Protein AF-A0A965S6G7-F1 (afdb_monomer)

Radius of gyration: 14.15 Å; Cα contacts (8 Å, |Δi|>4): 104; chains: 1; bounding box: 32×25×42 Å

Structure (mmCIF, N/CA/C/O backbone):
data_AF-A0A965S6G7-F1
#
_entry.id   AF-A0A965S6G7-F1
#
loop_
_atom_site.group_PDB
_atom_site.id
_atom_site.type_symbol
_atom_site.label_atom_id
_atom_site.label_alt_id
_atom_site.label_comp_id
_atom_site.label_asym_id
_atom_site.label_entity_id
_atom_site.label_seq_id
_atom_site.pdbx_PDB_ins_code
_atom_site.Cartn_x
_atom_site.Cartn_y
_atom_site.Cartn_z
_atom_site.occupancy
_atom_site.B_iso_or_equ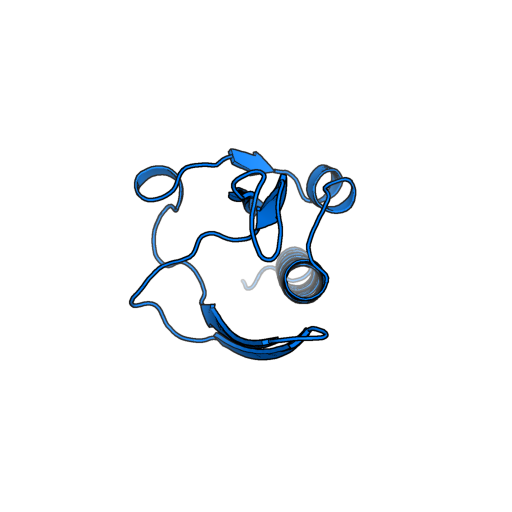iv
_atom_site.auth_seq_id
_atom_site.auth_comp_id
_atom_site.auth_asym_id
_atom_site.auth_atom_id
_atom_site.pdbx_PDB_model_num
ATOM 1 N N . VAL A 1 1 ? 4.492 8.775 -7.531 1.00 91.88 1 VAL A N 1
ATOM 2 C CA . VAL A 1 1 ? 3.725 7.600 -7.040 1.00 91.88 1 VAL A CA 1
ATOM 3 C C . VAL A 1 1 ? 2.293 8.025 -6.733 1.00 91.88 1 VAL A C 1
ATOM 5 O O . VAL A 1 1 ? 2.128 9.027 -6.052 1.00 91.88 1 VAL A O 1
ATOM 8 N N . TRP A 1 2 ? 1.273 7.319 -7.235 1.00 94.06 2 TRP A N 1
ATOM 9 C CA . TRP A 1 2 ? -0.132 7.594 -6.891 1.00 94.06 2 TRP A CA 1
ATOM 10 C C . TRP A 1 2 ? -0.496 6.909 -5.574 1.00 94.06 2 TRP A C 1
ATOM 12 O O . TRP A 1 2 ? -0.278 5.704 -5.434 1.00 94.06 2 TRP A O 1
ATOM 22 N N . LEU A 1 3 ? -1.037 7.664 -4.617 1.00 96.00 3 LEU A N 1
ATOM 23 C CA . LEU A 1 3 ? -1.481 7.137 -3.327 1.00 96.00 3 LEU A CA 1
ATOM 24 C C . LEU A 1 3 ? -2.851 7.708 -2.957 1.00 96.00 3 LEU A C 1
ATOM 26 O O . LEU A 1 3 ? -3.178 8.855 -3.268 1.00 96.00 3 LEU A O 1
ATOM 30 N N . GLN A 1 4 ? -3.620 6.903 -2.231 1.00 95.38 4 GLN A N 1
ATOM 31 C CA . GLN A 1 4 ? -4.923 7.257 -1.681 1.00 95.38 4 GLN A CA 1
ATOM 32 C C . GLN A 1 4 ? -4.870 7.271 -0.154 1.00 95.38 4 GLN A C 1
ATOM 34 O O . GLN A 1 4 ? -4.243 6.404 0.462 1.00 95.38 4 GLN A O 1
ATOM 39 N N . GLN A 1 5 ? -5.540 8.237 0.472 1.00 95.44 5 GLN A N 1
ATOM 40 C CA . GLN A 1 5 ? -5.701 8.229 1.920 1.00 95.44 5 GLN A CA 1
ATOM 41 C C . GLN A 1 5 ? -6.858 7.304 2.294 1.00 95.44 5 GLN A C 1
ATOM 43 O O . GLN A 1 5 ? -7.961 7.416 1.760 1.00 95.44 5 GLN A O 1
ATOM 48 N N . ARG A 1 6 ? -6.608 6.372 3.214 1.00 95.00 6 ARG A N 1
ATOM 49 C CA . ARG A 1 6 ? -7.645 5.483 3.741 1.00 95.00 6 ARG A CA 1
ATOM 50 C C . ARG A 1 6 ? -8.617 6.261 4.639 1.00 95.00 6 ARG A C 1
ATOM 52 O O . ARG A 1 6 ? -8.203 7.240 5.266 1.00 95.00 6 ARG A O 1
ATOM 59 N N . PRO A 1 7 ? -9.879 5.804 4.772 1.00 93.69 7 PRO A N 1
ATOM 60 C CA . PRO A 1 7 ? -10.811 6.337 5.767 1.00 93.69 7 PRO A CA 1
ATOM 61 C C . PRO A 1 7 ? -10.180 6.391 7.160 1.00 93.69 7 PRO A C 1
ATOM 63 O O . PRO A 1 7 ? -9.278 5.612 7.455 1.00 93.69 7 PRO A O 1
ATOM 66 N N . GLN A 1 8 ? -10.658 7.276 8.038 1.00 93.12 8 GLN A N 1
ATOM 67 C CA . GLN A 1 8 ? -10.091 7.417 9.389 1.00 93.12 8 GLN A CA 1
ATOM 68 C C . GLN A 1 8 ? -10.240 6.154 10.254 1.00 93.12 8 GLN A C 1
ATOM 70 O O . GLN A 1 8 ? -9.478 5.965 11.197 1.00 93.12 8 GLN A O 1
ATOM 75 N N . SER A 1 9 ? -11.186 5.272 9.931 1.00 92.75 9 SER A N 1
ATOM 76 C CA . SER A 1 9 ? -11.406 4.007 10.628 1.00 92.75 9 SER A CA 1
ATOM 77 C C . SER A 1 9 ? -10.886 2.803 9.830 1.00 92.75 9 SER A C 1
ATOM 79 O O . SER A 1 9 ? -10.798 2.819 8.602 1.00 92.75 9 SER A O 1
ATOM 81 N N . GLY A 1 10 ? -10.558 1.720 10.541 1.00 89.19 10 GLY A N 1
ATOM 82 C CA . GLY A 1 10 ? -10.152 0.442 9.953 1.00 89.19 10 GLY A CA 1
ATOM 83 C C . GLY A 1 10 ? -8.652 0.155 10.042 1.00 89.19 10 GLY A C 1
ATOM 84 O O . GLY A 1 10 ? -7.911 0.810 10.768 1.00 89.19 10 GLY A O 1
ATOM 85 N N . VAL A 1 11 ? -8.214 -0.876 9.311 1.00 85.25 11 VAL A N 1
ATOM 86 C CA . VAL A 1 11 ? -6.897 -1.521 9.486 1.00 85.25 11 VAL A CA 1
ATOM 87 C C . VAL A 1 11 ? -5.703 -0.588 9.239 1.00 85.25 11 VAL A C 1
ATOM 89 O O . VAL A 1 11 ? -4.647 -0.834 9.802 1.00 85.25 11 VAL A O 1
ATOM 92 N N . TRP A 1 12 ? -5.877 0.521 8.519 1.00 93.12 12 TRP A N 1
ATOM 93 C CA . TRP A 1 12 ? -4.853 1.552 8.298 1.00 93.12 12 TRP A CA 1
ATOM 94 C C . TRP A 1 12 ? -5.471 2.954 8.317 1.00 93.12 12 TRP A C 1
ATOM 96 O O . TRP A 1 12 ? -5.259 3.749 7.403 1.00 93.12 12 TRP A O 1
ATOM 106 N N . GLY A 1 13 ? -6.296 3.219 9.333 1.00 94.38 13 GLY A N 1
ATOM 107 C CA . GLY A 1 13 ? -7.066 4.454 9.459 1.00 94.38 13 GLY A CA 1
ATOM 108 C C . GLY A 1 13 ? -6.228 5.721 9.24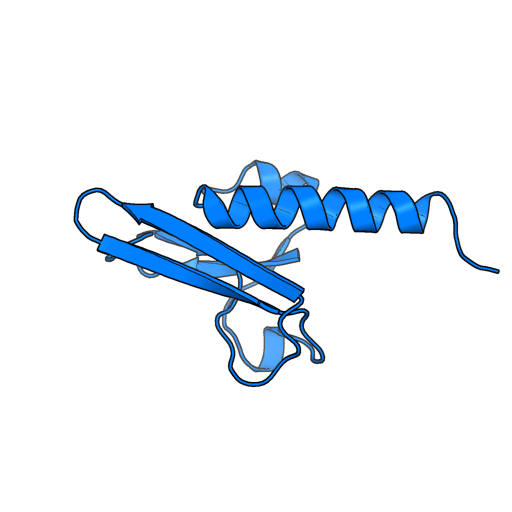6 1.00 94.38 13 GLY A C 1
ATOM 109 O O . GLY A 1 13 ? -5.253 5.939 9.959 1.00 94.38 13 GLY A O 1
ATOM 110 N N . GLY A 1 14 ? -6.582 6.538 8.249 1.00 94.75 14 GLY A N 1
ATOM 111 C CA . GLY A 1 14 ? -5.907 7.806 7.938 1.0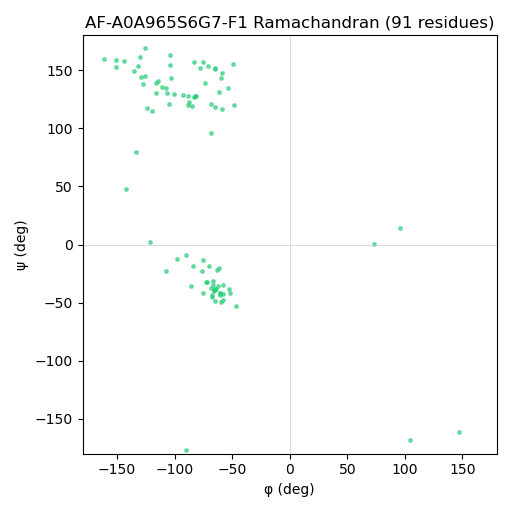0 94.75 14 GLY A CA 1
ATOM 112 C C . GLY A 1 14 ? -4.523 7.702 7.280 1.00 94.75 14 GLY A C 1
ATOM 113 O O . GLY A 1 14 ? -3.927 8.739 6.979 1.00 94.75 14 GLY A O 1
ATOM 114 N N . LEU A 1 15 ? -4.013 6.492 7.027 1.00 96.62 15 LEU A N 1
ATOM 115 C CA . LEU A 1 15 ? -2.726 6.277 6.360 1.00 96.62 15 LEU A CA 1
ATOM 116 C C . LEU A 1 15 ? -2.854 6.340 4.831 1.00 96.62 15 LEU A C 1
ATOM 118 O O . LEU A 1 15 ? -3.919 6.089 4.261 1.00 96.62 15 LEU A O 1
ATOM 122 N N . TRP A 1 16 ? -1.739 6.624 4.161 1.00 97.25 16 TRP A N 1
ATOM 123 C CA . TRP A 1 16 ? -1.636 6.633 2.703 1.00 97.25 16 TRP A CA 1
ATOM 124 C C . TRP A 1 16 ? -1.269 5.244 2.178 1.00 97.25 16 TRP A C 1
ATOM 126 O O . TRP A 1 16 ? -0.313 4.618 2.637 1.00 97.25 16 TRP A O 1
ATOM 136 N N . CYS A 1 17 ? -2.053 4.750 1.223 1.00 95.56 17 CYS A N 1
ATOM 137 C CA . CYS A 1 17 ? -1.929 3.414 0.647 1.00 95.56 17 CYS A CA 1
ATOM 138 C C . CYS A 1 17 ? -1.925 3.470 -0.882 1.00 95.56 17 CYS A C 1
ATOM 140 O O . CYS A 1 17 ? -2.381 4.441 -1.485 1.00 95.56 17 CYS A O 1
ATOM 142 N N . LEU A 1 18 ? -1.446 2.396 -1.508 1.00 94.50 18 LEU A N 1
ATOM 143 C CA . LEU A 1 18 ? -1.659 2.174 -2.937 1.00 94.50 18 LEU A CA 1
ATOM 144 C C . LEU A 1 18 ? -3.163 1.978 -3.229 1.00 94.50 18 LEU A C 1
ATOM 146 O O . LEU A 1 18 ? -3.906 1.540 -2.338 1.00 94.50 18 LEU A O 1
ATOM 150 N N . PRO A 1 19 ? -3.630 2.318 -4.445 1.00 92.31 19 PRO A N 1
ATOM 151 C CA . PRO A 1 19 ? -4.982 1.986 -4.876 1.00 92.31 19 PRO A CA 1
ATOM 152 C C . PRO A 1 19 ? -5.212 0.470 -4.860 1.00 92.31 19 PRO A C 1
ATOM 154 O O . PRO A 1 19 ? -4.312 -0.311 -5.169 1.00 92.31 19 PRO A O 1
ATOM 157 N N . GLU A 1 20 ? -6.424 0.064 -4.488 1.00 89.25 20 GLU A N 1
ATOM 158 C CA . GLU A 1 20 ? -6.884 -1.320 -4.619 1.00 89.25 20 GLU A CA 1
ATOM 159 C C . GLU A 1 20 ? -7.604 -1.448 -5.962 1.00 89.25 20 GLU A C 1
ATOM 161 O O . GLU A 1 20 ? -8.500 -0.657 -6.247 1.00 89.25 20 GLU A O 1
ATOM 166 N N . GLY A 1 21 ? -7.231 -2.432 -6.777 1.00 81.88 21 GLY A N 1
ATOM 167 C CA . GLY A 1 21 ? -7.825 -2.655 -8.093 1.00 81.88 21 GLY A CA 1
ATOM 168 C C . GLY A 1 21 ? -7.936 -4.141 -8.410 1.00 81.88 21 GLY A C 1
ATOM 169 O O . GLY A 1 21 ? -7.221 -4.966 -7.840 1.00 81.88 21 GLY A O 1
ATOM 170 N N . ALA A 1 22 ? -8.840 -4.484 -9.324 1.00 69.00 22 ALA A N 1
ATOM 171 C CA . ALA A 1 22 ? -8.988 -5.838 -9.844 1.00 69.00 22 ALA A CA 1
ATOM 172 C C . ALA A 1 22 ? -8.369 -5.936 -11.249 1.00 69.00 22 ALA A C 1
ATOM 174 O O . ALA A 1 22 ? -8.486 -5.010 -12.043 1.00 69.00 22 ALA A O 1
ATOM 175 N N . GLY A 1 23 ? -7.745 -7.075 -11.577 1.00 67.75 23 GLY A N 1
ATOM 176 C CA . GLY A 1 23 ? -7.517 -7.460 -12.981 1.00 67.75 23 GLY A CA 1
ATOM 177 C C . GLY A 1 23 ? -6.164 -7.133 -13.637 1.00 67.75 23 GLY A C 1
ATOM 178 O O . GLY A 1 23 ? -6.059 -7.240 -14.852 1.00 67.75 23 GLY A O 1
ATOM 179 N N . GLY A 1 24 ? -5.117 -6.780 -12.890 1.00 77.00 24 GLY A N 1
ATOM 180 C CA . GLY A 1 24 ? -3.744 -6.667 -13.424 1.00 77.00 24 GLY A CA 1
ATOM 181 C C . GLY A 1 24 ? -2.892 -7.953 -13.343 1.00 77.00 24 GLY A C 1
ATOM 182 O O . GLY A 1 24 ? -3.318 -8.997 -12.847 1.00 77.00 24 GLY A O 1
ATOM 183 N N . ILE A 1 25 ? -1.627 -7.858 -13.760 1.00 86.50 25 ILE A N 1
ATOM 184 C CA . ILE A 1 25 ? -0.637 -8.933 -13.579 1.00 86.50 25 ILE A CA 1
ATOM 185 C C . ILE A 1 25 ? -0.016 -8.813 -12.184 1.00 86.50 25 ILE A C 1
ATOM 187 O O . ILE A 1 25 ? 0.642 -7.813 -11.871 1.00 86.50 25 ILE A O 1
ATOM 191 N N . VAL A 1 26 ? -0.187 -9.848 -11.359 1.00 90.12 26 VAL A N 1
ATOM 192 C CA . VAL A 1 26 ? 0.446 -9.937 -10.036 1.00 90.12 26 VAL A CA 1
ATOM 193 C C . VAL A 1 26 ? 1.963 -10.013 -10.205 1.00 90.12 26 VAL A C 1
ATOM 195 O O . VAL A 1 26 ? 2.487 -10.933 -10.823 1.00 90.12 26 VAL A O 1
ATOM 198 N N . GLN A 1 27 ? 2.667 -9.024 -9.661 1.00 90.50 27 GLN A N 1
ATOM 199 C CA . GLN A 1 27 ? 4.130 -8.962 -9.641 1.00 90.50 27 GLN A CA 1
ATOM 200 C C . GLN A 1 27 ? 4.707 -9.723 -8.449 1.00 90.50 27 GLN A C 1
ATOM 202 O O . GLN A 1 27 ? 5.772 -10.322 -8.543 1.00 90.50 27 GLN A O 1
ATOM 207 N N . ARG A 1 28 ? 4.011 -9.679 -7.309 1.00 91.62 28 ARG A N 1
ATOM 208 C CA . ARG A 1 28 ? 4.390 -10.385 -6.082 1.00 91.62 28 ARG A CA 1
ATOM 209 C C . ARG A 1 28 ? 3.205 -10.506 -5.145 1.00 91.62 28 ARG A C 1
ATOM 211 O O . ARG A 1 28 ? 2.285 -9.693 -5.183 1.00 91.62 28 ARG A O 1
ATOM 218 N N . THR A 1 29 ? 3.295 -11.455 -4.233 1.00 93.69 29 THR A N 1
ATOM 219 C CA . THR A 1 29 ? 2.393 -11.578 -3.091 1.00 93.69 29 THR A CA 1
ATOM 220 C C . THR A 1 29 ? 3.187 -11.396 -1.810 1.00 93.69 29 THR A C 1
ATOM 222 O O . THR A 1 29 ? 4.300 -11.906 -1.690 1.00 93.69 29 THR A O 1
ATOM 225 N N . LEU A 1 30 ? 2.631 -10.680 -0.840 1.00 94.12 30 LEU A N 1
ATOM 226 C CA . LEU A 1 30 ? 3.187 -10.608 0.505 1.00 94.12 30 LEU A CA 1
ATOM 227 C C . LEU A 1 30 ? 2.097 -10.854 1.537 1.00 94.12 30 LEU A C 1
ATOM 229 O O . LEU A 1 30 ? 0.917 -10.581 1.317 1.00 94.12 30 LEU A O 1
ATOM 233 N N . ARG A 1 31 ? 2.526 -11.340 2.693 1.00 94.25 31 ARG A N 1
ATOM 234 C CA . ARG A 1 31 ? 1.665 -11.540 3.844 1.00 94.25 31 ARG A CA 1
ATOM 235 C C . ARG A 1 31 ? 2.039 -10.548 4.931 1.00 94.25 31 ARG A C 1
ATOM 237 O O . ARG A 1 31 ? 3.217 -10.354 5.220 1.00 94.25 31 ARG A O 1
ATOM 244 N N . HIS A 1 32 ? 1.031 -9.942 5.541 1.00 93.00 32 HIS A N 1
ATOM 245 C CA . HIS A 1 32 ? 1.204 -9.071 6.690 1.00 93.00 32 HIS A CA 1
ATOM 246 C C . HIS A 1 32 ? 0.352 -9.579 7.851 1.00 93.00 32 HIS A C 1
ATOM 248 O O . HIS A 1 32 ? -0.875 -9.650 7.762 1.00 93.00 32 HIS A O 1
ATOM 254 N N . ASP A 1 33 ? 1.020 -9.962 8.934 1.00 93.75 33 ASP A N 1
ATOM 255 C CA . ASP A 1 33 ? 0.381 -10.396 10.167 1.00 93.75 33 ASP A CA 1
ATOM 256 C C . ASP A 1 33 ? 0.120 -9.177 11.065 1.00 93.75 33 ASP A C 1
ATOM 258 O O . ASP A 1 33 ? 1.038 -8.455 11.453 1.00 93.75 33 ASP A O 1
ATOM 262 N N . LEU A 1 34 ? -1.153 -8.951 11.378 1.00 90.38 34 LEU A N 1
ATOM 263 C CA . LEU A 1 34 ? -1.625 -8.006 12.385 1.00 90.38 34 LEU A CA 1
ATOM 264 C C . LEU A 1 34 ? -2.050 -8.797 13.623 1.00 90.38 34 LEU A C 1
ATOM 266 O O . LEU 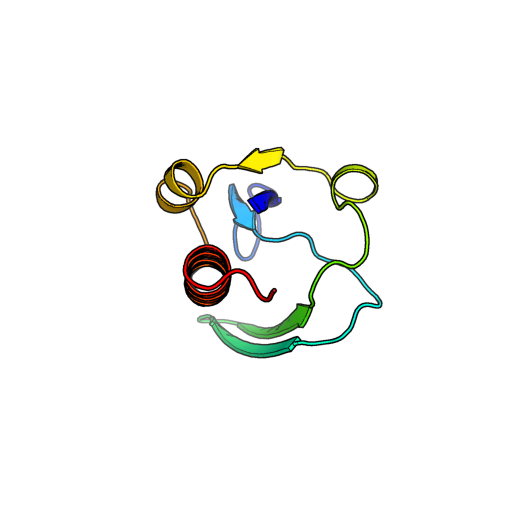A 1 34 ? -2.341 -9.989 13.538 1.00 90.38 34 LEU A O 1
ATOM 270 N N . THR A 1 35 ? -2.182 -8.127 14.767 1.00 90.56 35 THR A N 1
ATOM 271 C CA . THR A 1 35 ? -2.520 -8.785 16.042 1.00 90.56 35 THR A CA 1
ATOM 272 C C . THR A 1 35 ? -3.772 -9.662 15.965 1.00 90.56 35 THR A C 1
ATOM 274 O O . THR A 1 35 ? -3.806 -10.740 16.544 1.00 90.56 35 THR A O 1
ATOM 277 N N . HIS A 1 36 ? -4.793 -9.220 15.228 1.00 90.94 36 HIS A N 1
ATOM 278 C CA . HIS A 1 36 ? -6.096 -9.893 15.172 1.00 90.94 36 HIS A CA 1
ATOM 279 C C . HIS A 1 36 ? -6.503 -10.318 13.759 1.00 90.94 36 HIS A C 1
ATOM 281 O O . HIS A 1 36 ? -7.624 -10.778 13.555 1.00 90.94 36 HIS A O 1
ATOM 287 N N . ARG A 1 37 ? -5.648 -10.095 12.755 1.00 91.62 37 ARG A N 1
ATOM 288 C CA . ARG A 1 37 ? -5.965 -10.348 11.345 1.00 91.62 37 ARG A CA 1
ATOM 289 C C . ARG A 1 37 ? -4.707 -10.693 10.571 1.00 91.62 37 ARG A C 1
ATOM 291 O O . ARG A 1 37 ? -3.624 -10.215 10.877 1.00 91.62 37 ARG A O 1
ATOM 298 N N . ARG A 1 38 ? -4.874 -11.460 9.506 1.00 93.94 38 ARG A N 1
ATOM 299 C CA . ARG A 1 38 ? -3.827 -11.726 8.528 1.00 93.94 38 ARG A CA 1
ATOM 300 C C . ARG A 1 38 ? -4.262 -11.160 7.194 1.00 93.94 38 ARG A C 1
ATOM 302 O O . ARG A 1 38 ? -5.386 -11.408 6.772 1.00 93.94 38 ARG A O 1
ATOM 309 N N . LEU A 1 39 ? -3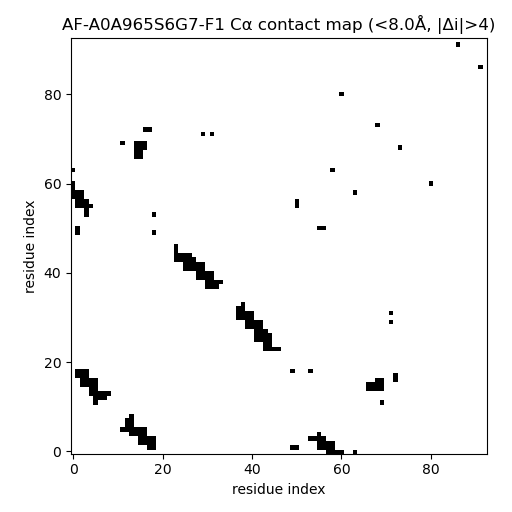.382 -10.394 6.564 1.00 93.69 39 LEU A N 1
ATOM 310 C CA . LEU A 1 39 ? -3.602 -9.863 5.228 1.00 93.69 39 LEU A CA 1
ATOM 311 C C . LEU A 1 39 ? -2.718 -10.608 4.242 1.00 93.69 39 LEU A C 1
ATOM 313 O O . LEU A 1 39 ? -1.507 -10.713 4.445 1.00 93.69 39 LEU A O 1
ATOM 317 N N . GLU A 1 40 ? -3.327 -11.073 3.163 1.00 94.19 40 GLU A N 1
ATOM 318 C CA . GLU A 1 40 ? -2.632 -11.520 1.963 1.00 94.19 40 GLU A CA 1
ATOM 319 C C . GLU A 1 40 ? -2.805 -10.434 0.908 1.00 94.19 40 GLU A C 1
ATOM 321 O O . GLU A 1 40 ? -3.923 -10.034 0.591 1.00 94.19 40 GLU A O 1
ATOM 326 N N . ILE A 1 41 ? -1.690 -9.894 0.426 1.00 93.12 41 ILE A N 1
ATOM 327 C CA . ILE A 1 41 ? -1.673 -8.733 -0.459 1.00 93.12 41 ILE A CA 1
ATOM 328 C C . ILE A 1 41 ? -1.005 -9.155 -1.759 1.00 93.12 41 ILE A C 1
ATOM 330 O O . ILE A 1 41 ? 0.190 -9.464 -1.785 1.00 93.12 41 ILE A O 1
ATOM 334 N N . ALA A 1 42 ? -1.775 -9.138 -2.842 1.00 93.69 42 ALA A N 1
ATOM 335 C CA . ALA A 1 42 ? -1.257 -9.247 -4.195 1.00 93.69 42 ALA A CA 1
ATOM 336 C C . ALA A 1 42 ? -0.897 -7.848 -4.708 1.00 93.69 42 ALA A C 1
ATOM 338 O O . ALA A 1 42 ? -1.730 -6.947 -4.732 1.00 93.69 42 ALA A O 1
ATOM 339 N N . VAL A 1 43 ? 0.359 -7.661 -5.104 1.00 93.06 43 VAL A N 1
ATOM 340 C CA . VAL A 1 43 ? 0.860 -6.402 -5.659 1.00 93.06 43 VAL A CA 1
ATOM 341 C C . VAL A 1 43 ? 0.914 -6.534 -7.161 1.00 93.06 43 VAL A C 1
ATOM 343 O O . VAL A 1 43 ? 1.473 -7.492 -7.695 1.00 93.06 43 VAL A O 1
ATOM 346 N N . MET A 1 44 ? 0.343 -5.554 -7.839 1.00 91.06 44 MET A N 1
ATOM 347 C CA . MET A 1 44 ? 0.119 -5.577 -9.275 1.00 91.06 44 MET A CA 1
ATOM 348 C C . MET A 1 44 ? 0.665 -4.276 -9.852 1.00 91.06 44 MET A C 1
ATOM 350 O O . MET A 1 44 ? 0.593 -3.227 -9.210 1.00 91.06 44 MET A O 1
ATOM 354 N N . ARG A 1 45 ? 1.243 -4.335 -11.054 1.00 86.31 45 ARG A N 1
ATOM 355 C CA . ARG A 1 45 ? 1.641 -3.116 -11.765 1.00 86.31 45 ARG A CA 1
ATOM 356 C C . ARG A 1 45 ? 0.407 -2.557 -12.465 1.00 86.31 45 ARG A C 1
ATOM 358 O O . ARG A 1 45 ? -0.248 -3.290 -13.201 1.00 86.31 45 ARG A O 1
ATOM 365 N N . ALA A 1 46 ? 0.112 -1.279 -12.237 1.00 83.25 46 ALA A N 1
ATOM 366 C CA . ALA A 1 46 ? -0.964 -0.597 -12.943 1.00 83.25 46 ALA A CA 1
ATOM 367 C C . ALA A 1 46 ? -0.672 -0.577 -14.452 1.00 83.25 46 ALA A C 1
ATOM 369 O O . ALA A 1 46 ? 0.443 -0.253 -14.866 1.00 83.25 46 ALA A O 1
ATOM 370 N N . SER A 1 47 ? -1.668 -0.955 -15.252 1.00 81.06 47 SER A N 1
ATOM 371 C CA . SER A 1 47 ? -1.636 -0.890 -16.719 1.00 81.06 47 SER A CA 1
ATOM 372 C C . SER A 1 47 ? -2.339 0.349 -17.278 1.00 81.06 47 SER A C 1
ATOM 374 O O . SER A 1 47 ? -2.198 0.636 -18.463 1.00 81.06 47 SER A O 1
ATOM 376 N N . SER A 1 48 ? -3.092 1.065 -16.440 1.00 82.81 48 SER A N 1
ATOM 377 C CA . SER A 1 48 ? -3.847 2.279 -16.756 1.00 82.81 48 SER A CA 1
ATOM 378 C C . SER A 1 48 ? -3.466 3.422 -15.810 1.00 82.81 48 SER A C 1
ATOM 380 O O . SER A 1 48 ? -2.764 3.224 -14.812 1.00 82.81 48 SER A O 1
ATOM 382 N N . ASP A 1 49 ? -3.920 4.630 -16.145 1.00 84.69 49 ASP A N 1
ATOM 383 C CA . ASP A 1 49 ? -3.815 5.778 -15.253 1.00 84.69 49 ASP A CA 1
ATOM 384 C C . ASP A 1 49 ? -4.740 5.597 -14.028 1.00 84.69 49 ASP A C 1
ATOM 386 O O . ASP A 1 49 ? -5.955 5.477 -14.191 1.00 84.69 49 ASP A O 1
ATOM 390 N N . PRO A 1 50 ? -4.197 5.593 -12.797 1.00 84.56 50 PRO A N 1
ATOM 391 C CA . PRO A 1 50 ? -4.981 5.321 -11.597 1.00 84.56 50 PRO A CA 1
ATOM 392 C C . PRO A 1 50 ? -5.879 6.490 -11.166 1.00 84.56 50 PRO A C 1
ATOM 394 O O . PRO A 1 50 ? -6.736 6.287 -10.308 1.00 84.56 50 PRO A O 1
ATOM 397 N N . SER A 1 51 ? -5.701 7.701 -11.710 1.00 85.38 51 SER A N 1
ATOM 398 C CA . SER A 1 51 ? -6.455 8.888 -11.277 1.00 85.38 51 SER A CA 1
ATOM 399 C C . SER A 1 51 ? -7.892 8.914 -11.794 1.00 85.38 51 SER A C 1
ATOM 401 O O . SER A 1 51 ? -8.754 9.540 -11.181 1.00 85.38 51 SER A O 1
ATOM 403 N N . ALA A 1 52 ? -8.162 8.200 -12.890 1.00 81.62 52 ALA A N 1
ATOM 404 C CA . ALA A 1 52 ? -9.505 8.065 -13.443 1.00 81.62 52 ALA A CA 1
ATOM 405 C C . ALA A 1 52 ? -10.406 7.146 -12.598 1.00 81.62 52 ALA A C 1
ATOM 407 O O . ALA A 1 52 ? -11.616 7.351 -12.538 1.00 81.62 52 ALA A O 1
ATOM 408 N N . GLU A 1 53 ? -9.819 6.133 -11.954 1.00 79.31 53 GLU A N 1
ATOM 409 C CA . GLU A 1 53 ? -10.553 5.045 -11.290 1.00 79.31 53 GLU A CA 1
ATOM 410 C C . GLU A 1 53 ? -10.507 5.145 -9.759 1.00 79.31 53 GLU A C 1
ATOM 412 O O . GLU A 1 53 ? -11.383 4.623 -9.065 1.00 79.31 53 GLU A O 1
ATOM 417 N N . HIS A 1 54 ? -9.500 5.829 -9.213 1.00 84.12 54 HIS A N 1
ATOM 418 C CA . HIS A 1 54 ? -9.263 5.897 -7.777 1.00 84.12 54 HIS A CA 1
ATOM 419 C C . HIS A 1 54 ? -9.134 7.341 -7.300 1.00 84.12 54 HIS A C 1
ATOM 421 O O . HIS A 1 54 ? -8.439 8.155 -7.902 1.00 84.12 54 HIS A O 1
ATOM 427 N N . GLY A 1 55 ? -9.739 7.650 -6.150 1.00 86.62 55 GLY A N 1
ATOM 428 C CA . GLY A 1 55 ? -9.437 8.887 -5.432 1.00 86.62 55 GLY A CA 1
ATOM 429 C C . GLY A 1 55 ? -7.985 8.892 -4.939 1.00 86.62 55 GLY A C 1
ATOM 430 O O . GLY A 1 55 ? -7.417 7.837 -4.664 1.00 86.62 55 GLY A O 1
ATOM 431 N N . GLY A 1 56 ? -7.368 10.067 -4.818 1.00 92.88 56 GLY A N 1
ATOM 432 C CA . GLY A 1 56 ? -5.984 10.183 -4.358 1.00 92.88 56 GLY A CA 1
ATOM 433 C C . GLY A 1 56 ? -5.242 11.348 -4.996 1.00 92.88 56 GLY A C 1
ATOM 434 O O . GLY A 1 56 ? -5.857 12.282 -5.512 1.00 92.88 56 GLY A O 1
ATOM 435 N N . ARG A 1 57 ? -3.910 11.297 -4.929 1.00 94.75 57 ARG A N 1
ATOM 436 C CA . ARG A 1 57 ? -3.038 12.243 -5.632 1.00 94.75 57 ARG A CA 1
ATOM 437 C C . ARG A 1 57 ? -1.691 11.620 -5.992 1.00 94.75 57 ARG A C 1
ATOM 439 O O . ARG A 1 57 ? -1.249 10.650 -5.368 1.00 94.75 57 ARG A O 1
ATOM 446 N N . TRP A 1 58 ? -1.023 12.215 -6.977 1.00 94.00 58 TRP A N 1
ATOM 447 C CA . TRP A 1 58 ? 0.383 11.944 -7.264 1.00 94.00 58 TRP A CA 1
ATOM 448 C C . TRP A 1 58 ? 1.273 12.590 -6.194 1.00 94.00 58 TRP A C 1
ATOM 450 O O . TRP A 1 58 ? 1.018 13.712 -5.767 1.00 94.00 58 TRP A O 1
ATOM 460 N N . PHE A 1 59 ? 2.305 11.862 -5.775 1.00 94.94 59 PHE A N 1
ATOM 461 C CA . PHE A 1 59 ? 3.366 12.324 -4.879 1.00 94.94 59 PHE A CA 1
ATOM 462 C C . PHE A 1 59 ? 4.735 12.086 -5.503 1.00 94.94 59 PHE A C 1
ATOM 464 O O . PHE A 1 59 ? 4.955 11.033 -6.122 1.00 94.94 59 PHE A O 1
ATOM 471 N N . ASP A 1 60 ? 5.671 12.992 -5.261 1.00 93.44 60 ASP A N 1
ATOM 472 C CA . ASP A 1 60 ? 7.079 12.760 -5.561 1.00 93.44 60 ASP A CA 1
ATOM 473 C C . ASP A 1 60 ? 7.728 11.815 -4.546 1.00 93.44 60 ASP A C 1
ATOM 475 O O . ASP A 1 60 ? 7.275 11.667 -3.409 1.00 93.44 60 ASP A O 1
ATOM 479 N N . TRP A 1 61 ? 8.822 11.157 -4.942 1.00 92.75 61 TRP A N 1
ATOM 480 C CA . TRP A 1 61 ? 9.515 10.193 -4.076 1.00 92.75 61 TRP A CA 1
ATOM 481 C C . TRP A 1 61 ? 9.983 10.816 -2.754 1.00 92.75 61 TRP A C 1
ATOM 483 O O . TRP A 1 61 ? 9.921 10.161 -1.718 1.00 92.75 61 TRP A O 1
ATOM 493 N N . THR A 1 62 ? 10.394 12.085 -2.762 1.00 93.44 62 THR A N 1
ATOM 494 C CA . THR A 1 62 ? 10.802 12.825 -1.556 1.00 93.44 62 THR A CA 1
ATOM 495 C C . THR A 1 62 ? 9.641 13.075 -0.590 1.00 93.44 62 THR A C 1
ATOM 497 O O . THR A 1 62 ? 9.841 13.048 0.626 1.00 93.44 62 THR A O 1
ATOM 500 N N . GLU A 1 63 ? 8.430 13.290 -1.106 1.00 95.12 63 GLU A N 1
ATOM 501 C CA . GLU A 1 63 ? 7.219 13.470 -0.303 1.00 95.12 63 GLU A CA 1
ATOM 502 C C . GLU A 1 63 ? 6.719 12.139 0.261 1.00 95.12 63 GLU A C 1
ATOM 504 O O . GLU A 1 63 ? 6.340 12.069 1.428 1.00 95.12 63 GLU A O 1
ATOM 509 N N . VAL A 1 64 ? 6.754 11.070 -0.546 1.00 95.56 64 VAL A N 1
ATOM 510 C CA . VAL A 1 64 ? 6.277 9.727 -0.170 1.00 95.56 64 VAL A CA 1
ATOM 511 C C . VAL A 1 64 ? 6.888 9.266 1.152 1.00 95.56 64 VAL A C 1
ATOM 513 O O . VAL A 1 64 ? 6.187 8.717 2.003 1.00 95.56 64 VAL A O 1
ATOM 516 N N . TRP A 1 65 ? 8.181 9.519 1.363 1.00 94.69 65 TRP A N 1
ATOM 517 C CA . TRP A 1 65 ? 8.877 9.080 2.573 1.00 94.69 65 TRP A CA 1
ATOM 518 C C . TRP A 1 65 ? 8.455 9.814 3.847 1.00 94.69 65 TRP A C 1
ATOM 520 O O . TRP A 1 65 ? 8.661 9.275 4.936 1.00 94.69 65 TRP A O 1
ATOM 530 N N . GLN A 1 66 ? 7.819 10.978 3.710 1.00 95.69 66 GLN A N 1
ATOM 531 C CA . GLN A 1 66 ? 7.294 11.784 4.814 1.00 95.69 66 GLN A CA 1
ATOM 532 C C . GLN A 1 66 ? 5.842 11.423 5.166 1.00 95.69 66 GLN A C 1
ATOM 534 O O . GLN A 1 66 ? 5.322 11.871 6.187 1.00 95.69 66 GLN A O 1
ATOM 539 N N . LEU A 1 67 ? 5.176 10.599 4.351 1.00 95.88 67 LEU A N 1
ATOM 540 C CA . LEU A 1 67 ? 3.800 10.181 4.597 1.00 95.88 67 LEU A CA 1
ATOM 541 C C . LEU A 1 67 ? 3.706 9.090 5.669 1.00 95.88 67 LEU A C 1
ATOM 543 O O . LEU A 1 67 ? 4.580 8.229 5.828 1.00 95.88 67 LEU A O 1
ATOM 547 N N . GLY A 1 68 ? 2.559 9.069 6.350 1.00 95.81 68 GLY A N 1
ATOM 548 C CA . GLY A 1 68 ? 2.126 7.925 7.146 1.00 95.81 68 GLY A CA 1
ATOM 549 C C . GLY A 1 68 ? 1.786 6.747 6.236 1.00 95.81 68 GLY A C 1
ATOM 550 O O . GLY A 1 68 ? 0.673 6.671 5.719 1.00 95.81 68 GLY A O 1
ATOM 551 N N . LEU A 1 69 ? 2.745 5.842 6.039 1.00 96.62 69 LEU A N 1
ATOM 552 C CA . LEU A 1 69 ? 2.603 4.632 5.225 1.00 96.62 69 LEU A CA 1
ATOM 553 C C . LEU A 1 69 ? 2.533 3.386 6.115 1.00 96.62 69 LEU A C 1
ATOM 555 O O . LEU A 1 69 ? 3.388 3.230 6.996 1.00 96.62 69 LEU A O 1
ATOM 559 N N . PRO A 1 70 ? 1.605 2.447 5.862 1.00 95.50 70 PRO A N 1
ATOM 560 C CA . PRO A 1 70 ? 1.673 1.127 6.468 1.00 95.50 70 PRO A CA 1
ATOM 561 C C . PRO A 1 70 ? 2.984 0.429 6.108 1.00 95.50 70 PRO A C 1
ATOM 563 O O . PRO A 1 70 ? 3.480 0.571 4.988 1.00 95.50 70 PRO A O 1
ATOM 566 N N . LYS A 1 71 ? 3.504 -0.398 7.022 1.00 93.62 71 LYS A N 1
ATOM 567 C CA . LYS A 1 71 ? 4.715 -1.196 6.781 1.00 93.62 71 LYS A CA 1
ATOM 568 C C . LYS A 1 71 ? 4.719 -1.924 5.422 1.00 93.62 71 LYS A C 1
ATOM 570 O O . LYS A 1 71 ? 5.670 -1.714 4.675 1.00 93.62 71 LYS A O 1
ATOM 575 N N . PRO A 1 72 ? 3.693 -2.718 5.049 1.00 94.44 72 PRO A N 1
ATOM 576 C CA . PRO A 1 72 ? 3.724 -3.429 3.771 1.00 94.44 72 PRO A CA 1
ATOM 577 C C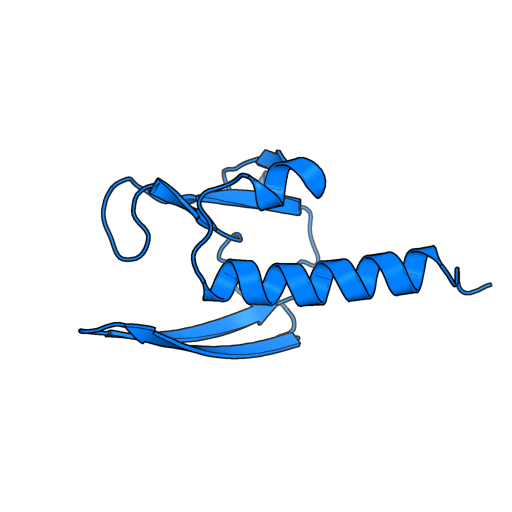 . PRO A 1 72 ? 3.772 -2.489 2.561 1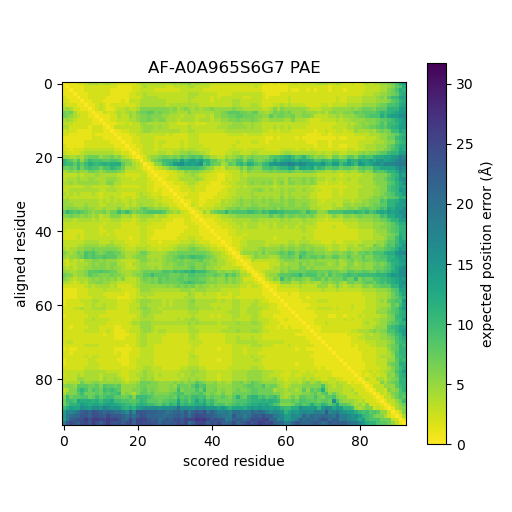.00 94.44 72 PRO A C 1
ATOM 579 O O . PRO A 1 72 ? 4.459 -2.788 1.591 1.00 94.44 72 PRO A O 1
ATOM 582 N N . VAL A 1 73 ? 3.093 -1.338 2.618 1.00 95.62 73 VAL A N 1
ATOM 583 C CA . VAL A 1 73 ? 3.121 -0.342 1.534 1.00 95.62 73 VAL A CA 1
ATOM 584 C C . VAL A 1 73 ? 4.509 0.282 1.415 1.00 95.62 73 VAL A C 1
ATOM 586 O O . VAL A 1 73 ? 5.028 0.402 0.310 1.00 95.62 73 VAL A O 1
ATOM 589 N N . ARG A 1 74 ? 5.142 0.627 2.543 1.00 95.31 74 ARG A N 1
ATOM 590 C CA . ARG A 1 74 ? 6.518 1.139 2.557 1.00 95.31 74 ARG A CA 1
ATOM 591 C C . ARG A 1 74 ? 7.489 0.145 1.923 1.00 95.31 74 ARG A C 1
ATOM 593 O O . ARG A 1 74 ? 8.262 0.545 1.061 1.00 95.31 74 ARG A O 1
ATOM 600 N N . ASP A 1 75 ? 7.405 -1.127 2.306 1.00 93.06 75 ASP A N 1
ATOM 601 C CA . ASP A 1 75 ? 8.281 -2.180 1.782 1.00 93.06 75 ASP A CA 1
ATOM 602 C C . ASP A 1 75 ? 8.111 -2.332 0.250 1.00 93.06 75 ASP A C 1
ATOM 604 O O . ASP A 1 75 ? 9.095 -2.401 -0.480 1.00 93.06 75 ASP A O 1
ATOM 608 N N . ILE A 1 76 ? 6.874 -2.287 -0.267 1.00 93.81 76 ILE A N 1
ATOM 609 C CA . ILE A 1 76 ? 6.600 -2.303 -1.720 1.00 93.81 76 ILE A CA 1
ATOM 610 C C . ILE A 1 76 ? 7.238 -1.102 -2.432 1.00 93.81 76 ILE A C 1
ATOM 612 O O . ILE A 1 76 ? 7.794 -1.243 -3.522 1.00 93.81 76 ILE A O 1
ATOM 616 N N . LEU A 1 77 ? 7.133 0.090 -1.840 1.00 93.94 77 LEU A N 1
ATOM 617 C CA . LEU A 1 77 ? 7.617 1.324 -2.454 1.00 93.94 77 LEU A CA 1
ATOM 618 C C . LEU A 1 77 ? 9.141 1.415 -2.475 1.00 93.94 77 LEU A C 1
ATOM 620 O O . LEU A 1 77 ? 9.680 1.973 -3.426 1.00 93.94 77 LEU A O 1
ATOM 624 N N . VAL A 1 78 ? 9.832 0.857 -1.478 1.00 93.00 78 VAL A N 1
ATOM 625 C CA . VAL A 1 78 ? 11.300 0.759 -1.486 1.00 93.00 78 VAL A CA 1
ATOM 626 C C . VAL A 1 78 ? 11.767 -0.051 -2.695 1.00 93.00 78 VAL A C 1
ATOM 628 O O . VAL A 1 78 ? 12.590 0.43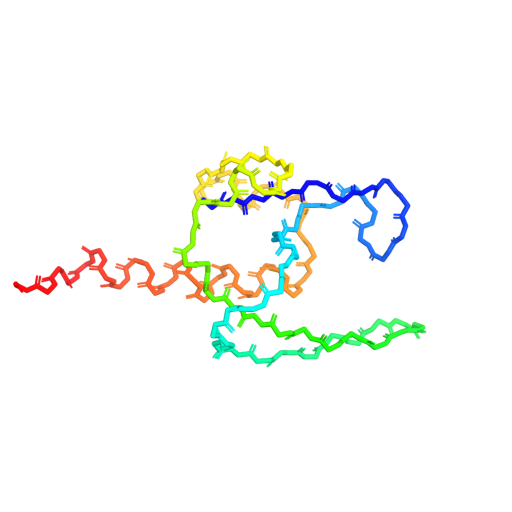1 -3.473 1.00 93.00 78 VAL A O 1
ATOM 631 N N . ASP A 1 79 ? 11.176 -1.225 -2.917 1.00 89.88 79 ASP A N 1
ATOM 632 C CA . ASP A 1 79 ? 11.550 -2.096 -4.036 1.00 89.88 79 ASP A CA 1
ATOM 633 C C . ASP A 1 79 ? 11.227 -1.447 -5.396 1.00 89.88 79 ASP A C 1
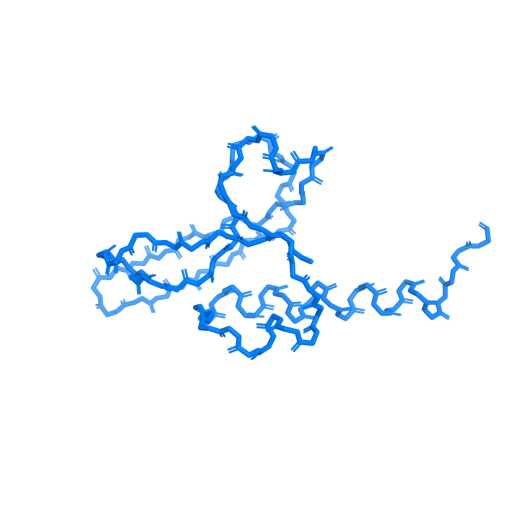ATOM 635 O O . ASP A 1 79 ? 12.006 -1.524 -6.356 1.00 89.88 79 ASP A O 1
ATOM 639 N N . ALA A 1 80 ? 10.089 -0.749 -5.479 1.00 88.31 80 ALA A N 1
ATOM 640 C CA . ALA A 1 80 ? 9.698 -0.003 -6.671 1.00 88.31 80 ALA A CA 1
ATOM 641 C C . ALA A 1 80 ? 10.636 1.185 -6.956 1.00 88.31 80 ALA A C 1
ATOM 643 O O . ALA A 1 80 ? 10.965 1.433 -8.118 1.00 88.31 80 ALA A O 1
ATOM 644 N N . HIS A 1 81 ? 11.085 1.899 -5.917 1.00 89.69 81 HIS A N 1
ATOM 645 C CA . HIS A 1 81 ? 12.011 3.024 -6.045 1.00 89.69 81 HIS A CA 1
ATOM 646 C C . HIS A 1 81 ? 13.373 2.566 -6.567 1.00 89.69 81 HIS A C 1
ATOM 648 O O . HIS A 1 81 ? 13.856 3.104 -7.560 1.00 89.69 81 HIS A O 1
ATOM 654 N N . GLN A 1 82 ? 13.935 1.506 -5.979 1.00 85.81 82 GLN A N 1
ATOM 655 C CA . GLN A 1 82 ? 15.210 0.931 -6.417 1.00 85.81 82 GLN A CA 1
ATOM 656 C C . GLN A 1 82 ? 15.163 0.488 -7.885 1.00 85.81 82 GLN A C 1
ATOM 658 O O . GLN A 1 82 ? 16.080 0.767 -8.656 1.00 85.81 82 GLN A O 1
ATOM 663 N N . SER A 1 83 ? 14.063 -0.149 -8.297 1.00 80.62 83 SER A N 1
ATOM 664 C CA . SER A 1 83 ? 13.857 -0.567 -9.689 1.00 80.62 83 SER A CA 1
ATOM 665 C C . SER A 1 83 ? 13.777 0.627 -10.650 1.00 80.62 83 SER A C 1
ATOM 667 O O . SER A 1 83 ? 14.295 0.571 -11.765 1.00 80.62 83 SER A O 1
ATOM 669 N N . HIS A 1 84 ? 13.132 1.716 -10.222 1.00 80.81 84 HIS A N 1
ATOM 670 C CA . HIS A 1 84 ? 13.032 2.950 -10.996 1.00 80.81 84 HIS A CA 1
ATOM 671 C C . HIS A 1 84 ? 14.397 3.639 -11.147 1.00 80.81 84 HIS A C 1
ATOM 673 O O . HIS A 1 84 ? 14.767 4.029 -12.253 1.00 80.81 84 HIS A O 1
ATOM 679 N N . GLU A 1 85 ? 15.170 3.751 -10.065 1.00 81.06 85 GLU A N 1
ATOM 680 C CA . GLU A 1 85 ? 16.510 4.346 -10.095 1.00 81.06 85 GLU A CA 1
ATOM 681 C C . GLU A 1 85 ? 17.504 3.525 -10.925 1.00 81.06 85 GLU A C 1
ATOM 683 O O . GLU A 1 85 ? 18.293 4.093 -11.683 1.00 81.06 85 GLU A O 1
ATOM 688 N N . ALA A 1 86 ? 17.444 2.193 -10.837 1.00 77.50 86 ALA A N 1
ATOM 689 C CA . ALA A 1 86 ? 18.264 1.310 -11.662 1.00 77.50 86 ALA A CA 1
ATOM 690 C C . ALA A 1 86 ? 17.987 1.516 -13.161 1.00 77.50 86 ALA A C 1
ATOM 692 O O . ALA A 1 86 ? 18.923 1.605 -13.956 1.00 77.50 86 ALA A O 1
ATOM 693 N N . ASN A 1 87 ? 16.714 1.665 -13.542 1.00 75.81 87 ASN A N 1
ATOM 694 C CA . ASN A 1 87 ? 16.323 1.947 -14.923 1.00 75.81 87 ASN A CA 1
ATOM 695 C C . ASN A 1 87 ? 16.748 3.356 -15.377 1.00 75.81 87 ASN A C 1
ATOM 697 O O . ASN A 1 87 ? 17.178 3.533 -16.511 1.00 75.81 87 ASN A O 1
ATOM 701 N N . ALA A 1 88 ? 16.684 4.355 -14.491 1.00 76.19 88 ALA A N 1
ATOM 702 C CA . ALA A 1 88 ? 17.145 5.713 -14.790 1.00 76.19 88 ALA A CA 1
ATOM 703 C C . ALA A 1 88 ? 18.673 5.793 -14.993 1.00 76.19 88 ALA A C 1
ATOM 705 O O . ALA A 1 88 ? 19.151 6.613 -15.773 1.00 76.19 88 ALA A O 1
ATOM 706 N N . ARG A 1 89 ? 19.446 4.937 -14.308 1.00 71.12 89 ARG A N 1
ATOM 707 C CA . ARG A 1 89 ? 20.918 4.892 -14.390 1.00 71.12 89 ARG A CA 1
ATOM 708 C C . ARG A 1 89 ? 21.449 4.065 -15.569 1.00 71.12 89 ARG A C 1
ATOM 710 O O . ARG A 1 89 ? 22.606 4.213 -15.948 1.00 71.12 89 ARG A O 1
ATOM 717 N N . SER A 1 90 ? 20.630 3.200 -16.156 1.00 58.56 90 SER A N 1
ATOM 718 C CA . SER A 1 90 ? 20.935 2.474 -17.392 1.00 58.56 90 SER A CA 1
ATOM 719 C C . SER A 1 90 ? 19.736 2.557 -18.330 1.00 58.56 90 SER A C 1
ATOM 721 O O . SER A 1 90 ? 18.959 1.601 -18.399 1.00 58.56 90 SER A O 1
ATOM 723 N N . PRO A 1 91 ? 19.561 3.687 -19.044 1.00 56.72 91 PRO A N 1
ATOM 724 C CA . PRO A 1 91 ? 18.564 3.746 -20.097 1.00 56.72 91 PRO A CA 1
ATOM 725 C C . PRO A 1 91 ? 18.922 2.660 -21.113 1.00 56.72 91 PRO A C 1
ATOM 727 O O . PRO A 1 91 ? 20.015 2.670 -21.683 1.00 56.72 91 PRO A O 1
ATOM 730 N N . ARG A 1 92 ? 18.039 1.669 -21.282 1.00 47.81 92 ARG A N 1
ATOM 731 C CA . ARG A 1 92 ? 18.166 0.722 -22.396 1.00 47.81 92 ARG A CA 1
ATOM 732 C C . ARG A 1 92 ? 18.259 1.543 -23.696 1.00 47.81 92 ARG A C 1
ATOM 734 O O . ARG A 1 92 ? 17.498 2.506 -23.805 1.00 47.81 92 ARG A O 1
ATOM 741 N N . PRO A 1 93 ? 19.187 1.211 -24.609 1.00 48.59 93 PRO A N 1
ATOM 742 C CA . PRO A 1 93 ? 19.290 1.893 -25.895 1.00 48.59 93 PRO A CA 1
ATOM 743 C C . PRO A 1 93 ? 18.018 1.724 -26.730 1.00 48.59 93 PRO A C 1
ATOM 745 O O . PRO A 1 93 ? 17.312 0.702 -26.538 1.00 48.59 93 PRO A O 1
#

Foldseek 3Di:
DWWDADDCDDDQHRFIADDDDDDADFPDWDWDDDPVDIDIDGDGDDPDDCVVPDDTDDDDPVVVVVTRHDPVRVVVVVVVVVVVVVCVVDPDD

Sequence (93 aa):
VWLQQRPQSGVWGGLWCLPEGAGGIVQRTLRHDLTHRRLEIAVMRASSDPSAEHGGRWFDWTEVWQLGLPKPVRDILVDAHQSHEANARSPRP

Mean predicted aligned error: 4.99 Å

Nearest PDB structures (foldseek):
  6sd6-assembly1_A  TM=2.892E-01  e=2.815E+00  Shigella sonnei

Solvent-accessible surface area (backbone atoms only — not comparable to full-atom values): 5897 Å² total; per-residue (Å²): 88,68,36,20,72,40,57,74,67,70,99,54,40,59,24,44,34,70,76,87,83,86,90,64,59,72,75,48,72,50,75,48,84,50,99,91,49,76,45,80,45,76,42,54,59,80,91,66,74,60,74,85,82,40,78,65,49,79,40,54,76,81,56,56,76,73,48,61,52,49,68,73,55,48,57,53,49,53,58,52,48,54,55,49,52,53,44,71,77,51,70,79,131

pLDDT: mean 88.29, std 9.97, range [47.81, 97.25]

Secondary structure (DSSP, 8-state):
-EEEEPPSSSTTTT-EEPPP-SSS-EEEEEEEEETTEEEEEEEE--SS-TTTTS--EE--HHHHTTS---HHHHHHHHHHHHHHHHHHHS---